Protein AF-A0A1I2KE27-F1 (afdb_monomer)

Solvent-accessible surface area (backbone atoms only — not comparable to full-atom values): 4917 Å² total; per-residue (Å²): 132,86,76,72,58,74,70,55,54,54,56,44,59,60,41,53,52,52,23,67,79,37,69,90,43,67,64,36,46,53,51,36,52,53,51,43,54,50,41,55,53,48,69,71,46,94,66,56,68,70,60,42,52,52,52,42,50,52,53,51,51,52,51,49,52,51,45,51,52,51,52,51,47,49,66,61,44,50,60,54,54,48,68,72,74,106

Structure (mmCIF, N/CA/C/O backbone):
data_AF-A0A1I2KE27-F1
#
_entry.id   AF-A0A1I2KE27-F1
#
loop_
_atom_site.group_PDB
_atom_site.id
_atom_site.type_symbol
_atom_site.label_atom_id
_atom_site.label_alt_id
_atom_site.label_comp_id
_atom_site.label_asym_id
_atom_site.label_entity_id
_atom_site.label_seq_id
_atom_site.pdbx_PDB_ins_code
_atom_site.Cartn_x
_atom_site.Cartn_y
_atom_site.Cartn_z
_atom_site.occupancy
_atom_site.B_iso_or_equiv
_atom_site.auth_seq_id
_atom_site.auth_comp_id
_atom_site.auth_asym_id
_atom_site.auth_atom_id
_atom_site.pdbx_PDB_model_num
ATOM 1 N N . MET A 1 1 ? -3.863 -9.450 24.293 1.00 39.78 1 MET A N 1
ATOM 2 C CA . MET A 1 1 ? -3.849 -9.389 22.811 1.00 39.78 1 MET A CA 1
ATOM 3 C C . MET A 1 1 ? -4.884 -8.372 22.348 1.00 39.78 1 MET A C 1
ATOM 5 O O . MET A 1 1 ? -6.071 -8.678 22.368 1.00 39.78 1 MET A O 1
ATOM 9 N N . ASN A 1 2 ? -4.459 -7.159 21.978 1.00 47.00 2 ASN A N 1
ATOM 10 C CA . ASN A 1 2 ? -5.349 -6.183 21.340 1.00 47.00 2 ASN A CA 1
ATOM 11 C C . ASN A 1 2 ? -5.771 -6.753 19.986 1.00 47.00 2 ASN A C 1
ATOM 13 O O . ASN A 1 2 ? -4.962 -6.801 19.061 1.00 47.00 2 ASN A O 1
ATOM 17 N N . LYS A 1 3 ? -7.007 -7.251 19.893 1.00 55.78 3 LYS A N 1
ATOM 18 C CA . LYS A 1 3 ? -7.569 -7.734 18.631 1.00 55.78 3 LYS A CA 1
ATOM 19 C C . LYS A 1 3 ? -7.585 -6.548 17.670 1.00 55.78 3 LYS A C 1
ATOM 21 O O . LYS A 1 3 ? -8.350 -5.606 17.873 1.00 55.78 3 LYS A O 1
ATOM 26 N N . ALA A 1 4 ? -6.705 -6.570 16.669 1.00 60.34 4 ALA A N 1
ATOM 27 C CA . ALA A 1 4 ? -6.745 -5.592 15.595 1.00 60.34 4 ALA A CA 1
ATOM 28 C C . ALA A 1 4 ? -8.161 -5.619 14.991 1.00 60.34 4 ALA A C 1
ATOM 30 O O . ALA A 1 4 ? -8.710 -6.707 14.777 1.00 60.34 4 ALA A O 1
ATOM 31 N N . PRO A 1 5 ? -8.794 -4.459 14.770 1.00 71.19 5 PRO A N 1
ATOM 32 C CA . PRO A 1 5 ? -10.143 -4.427 14.234 1.00 71.19 5 PRO A CA 1
ATOM 33 C C . PRO A 1 5 ? -10.214 -5.166 12.894 1.00 71.19 5 PRO A C 1
ATOM 35 O O . PRO A 1 5 ? -9.348 -4.971 12.042 1.00 71.19 5 PRO A O 1
ATOM 38 N N . LYS A 1 6 ? -11.267 -5.967 12.676 1.00 78.12 6 LYS A N 1
ATOM 39 C CA . LYS A 1 6 ? -11.439 -6.771 11.447 1.00 78.12 6 LYS A CA 1
ATOM 40 C C . LYS A 1 6 ? -11.311 -5.940 10.160 1.00 78.12 6 LYS A C 1
ATOM 42 O O . LYS A 1 6 ? -10.810 -6.439 9.162 1.00 78.12 6 LYS A O 1
ATOM 47 N N . TRP A 1 7 ? -11.705 -4.666 10.200 1.00 80.81 7 TRP A N 1
ATOM 48 C CA . TRP A 1 7 ? -11.602 -3.753 9.059 1.00 80.81 7 TRP A CA 1
ATOM 49 C C . TRP A 1 7 ? -10.154 -3.434 8.655 1.00 80.81 7 TRP A C 1
ATOM 51 O O . TRP A 1 7 ? -9.898 -3.220 7.478 1.00 80.81 7 TRP A O 1
ATOM 61 N N . VAL A 1 8 ? -9.188 -3.453 9.583 1.00 83.69 8 VAL A N 1
ATOM 62 C CA . VAL A 1 8 ? -7.765 -3.206 9.274 1.00 83.69 8 VAL A CA 1
ATOM 63 C C . VAL A 1 8 ? -7.197 -4.320 8.397 1.00 83.69 8 VAL A C 1
ATOM 65 O O . VAL A 1 8 ? -6.416 -4.053 7.490 1.00 83.69 8 VAL A O 1
ATOM 68 N N . ILE A 1 9 ? -7.632 -5.561 8.633 1.00 84.62 9 ILE A N 1
ATOM 69 C CA . ILE A 1 9 ? -7.201 -6.730 7.858 1.00 84.62 9 ILE A CA 1
ATOM 70 C C . ILE A 1 9 ? -7.597 -6.568 6.388 1.00 84.62 9 ILE A C 1
ATOM 72 O O . ILE A 1 9 ? -6.797 -6.875 5.514 1.00 84.62 9 ILE A O 1
ATOM 76 N N . VAL A 1 10 ? -8.784 -6.017 6.110 1.00 86.75 10 VAL A N 1
ATOM 77 C CA . VAL A 1 10 ? -9.254 -5.767 4.737 1.00 86.75 10 VAL A CA 1
ATOM 78 C C . VAL A 1 10 ? -8.291 -4.841 3.988 1.00 86.75 10 VAL A C 1
ATOM 80 O O . VAL A 1 10 ? -7.880 -5.161 2.877 1.00 86.75 10 VAL A O 1
ATOM 83 N N . PHE A 1 11 ? -7.859 -3.740 4.609 1.00 86.56 11 PHE A N 1
ATOM 84 C CA . PHE A 1 11 ? -6.902 -2.811 3.993 1.00 86.56 11 PHE A CA 1
ATOM 85 C C . PHE A 1 11 ? -5.525 -3.439 3.759 1.00 86.56 11 PHE A C 1
ATOM 87 O O . PHE A 1 11 ? -4.896 -3.157 2.742 1.00 86.56 11 PHE A O 1
ATOM 94 N N . ILE A 1 12 ? -5.069 -4.306 4.666 1.00 86.38 12 ILE A N 1
ATOM 95 C CA . ILE A 1 12 ? -3.802 -5.031 4.504 1.00 86.38 12 ILE A CA 1
ATOM 96 C C . ILE A 1 12 ? -3.910 -6.037 3.352 1.00 86.38 12 ILE A C 1
ATOM 98 O O . ILE A 1 12 ? -3.022 -6.087 2.511 1.00 86.38 12 ILE A O 1
ATOM 102 N N . VAL A 1 13 ? -5.005 -6.795 3.252 1.00 87.12 13 VAL A N 1
ATOM 103 C CA . VAL A 1 13 ? -5.211 -7.745 2.145 1.00 87.12 13 VAL A CA 1
ATOM 104 C C . VAL A 1 13 ? -5.272 -7.022 0.798 1.00 87.12 13 VAL A C 1
ATOM 106 O O . VAL A 1 13 ? -4.628 -7.456 -0.151 1.00 87.12 13 VAL A O 1
ATOM 109 N N . ILE A 1 14 ? -5.971 -5.885 0.718 1.00 86.06 14 ILE A N 1
ATOM 110 C CA . ILE A 1 14 ? -5.987 -5.048 -0.493 1.00 86.06 14 ILE A CA 1
ATOM 111 C C . ILE A 1 14 ? -4.574 -4.539 -0.814 1.00 86.06 14 ILE A C 1
ATOM 113 O O . ILE A 1 14 ? -4.140 -4.595 -1.962 1.00 86.06 14 ILE A O 1
ATOM 117 N N . GLY A 1 15 ? -3.834 -4.080 0.198 1.00 83.81 15 GLY A N 1
ATOM 118 C CA . GLY A 1 15 ? -2.454 -3.624 0.042 1.00 83.81 15 GLY A CA 1
ATOM 119 C C . GLY A 1 15 ? -1.507 -4.713 -0.467 1.00 83.81 15 GLY A C 1
ATOM 120 O O . GLY A 1 15 ? -0.603 -4.404 -1.235 1.00 83.81 15 GLY A O 1
ATOM 121 N N . LEU A 1 16 ? -1.734 -5.976 -0.095 1.00 86.50 16 LEU A N 1
ATOM 122 C CA . LEU A 1 16 ? -0.922 -7.120 -0.525 1.00 86.50 16 LEU A CA 1
ATOM 123 C C . LEU A 1 16 ? -0.971 -7.330 -2.045 1.00 86.50 16 LEU A C 1
ATOM 125 O O . LEU A 1 16 ? -0.021 -7.844 -2.628 1.00 86.50 16 LEU A O 1
ATOM 129 N N . MET A 1 17 ? -2.048 -6.901 -2.709 1.00 83.62 17 MET A N 1
ATOM 130 C CA . MET A 1 17 ? -2.138 -7.008 -4.165 1.00 83.62 17 MET A CA 1
ATOM 131 C 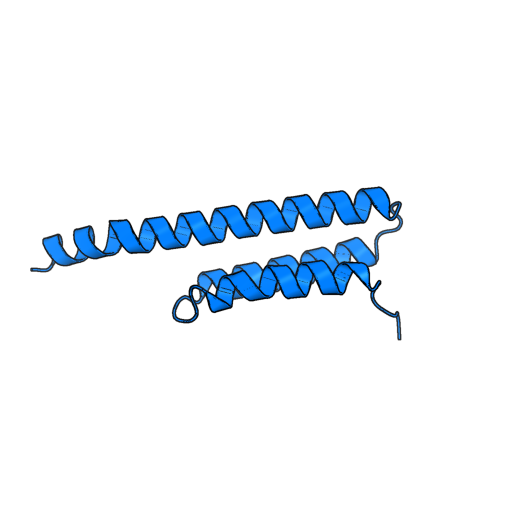C . MET A 1 17 ? -1.070 -6.164 -4.877 1.00 83.62 17 MET A C 1
ATOM 133 O O . MET A 1 17 ? -0.624 -6.552 -5.949 1.00 83.62 17 MET A O 1
ATOM 137 N N . MET A 1 18 ? -0.601 -5.063 -4.274 1.00 82.69 18 MET A N 1
ATOM 138 C CA . MET A 1 18 ? 0.440 -4.202 -4.857 1.00 82.69 18 MET A CA 1
ATOM 139 C C . MET A 1 18 ? 1.749 -4.957 -5.140 1.00 82.69 18 MET A C 1
ATOM 141 O O . MET A 1 18 ? 2.149 -5.009 -6.303 1.00 82.69 18 M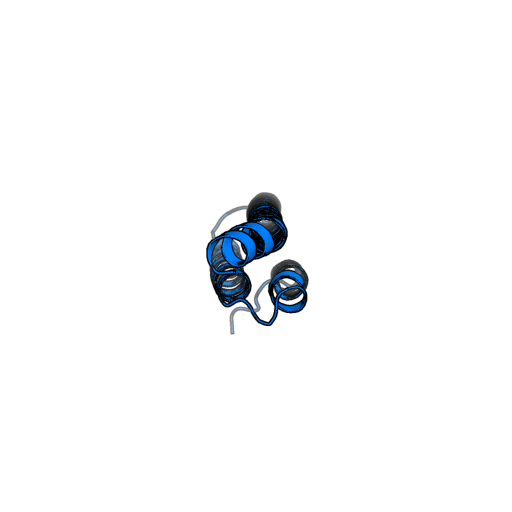ET A O 1
ATOM 145 N N . PRO A 1 19 ? 2.421 -5.568 -4.141 1.00 83.25 19 PRO A N 1
ATOM 146 C CA . PRO A 1 19 ? 3.639 -6.327 -4.392 1.00 83.25 19 PRO A CA 1
ATOM 147 C C . PRO A 1 19 ? 3.403 -7.587 -5.225 1.00 83.25 19 PRO A C 1
ATOM 149 O O . PRO A 1 19 ? 4.312 -7.996 -5.934 1.00 83.25 19 PRO A O 1
ATOM 152 N N . ILE A 1 20 ? 2.204 -8.181 -5.210 1.00 81.88 20 ILE A N 1
ATOM 153 C CA . ILE A 1 20 ? 1.900 -9.343 -6.063 1.00 81.88 20 ILE A CA 1
ATOM 154 C C . ILE A 1 20 ? 2.008 -8.983 -7.553 1.00 81.88 20 ILE A C 1
ATOM 156 O O . ILE A 1 20 ? 2.557 -9.764 -8.326 1.00 81.88 20 ILE A O 1
ATOM 160 N N . PHE A 1 21 ? 1.539 -7.800 -7.962 1.00 73.81 21 PHE A N 1
ATOM 161 C CA . PHE A 1 21 ? 1.607 -7.365 -9.364 1.00 73.81 21 PHE A CA 1
ATOM 162 C C . PHE A 1 21 ? 3.004 -6.925 -9.828 1.00 73.81 21 PHE A C 1
ATOM 164 O O . PHE A 1 21 ? 3.233 -6.771 -11.026 1.00 73.81 21 PHE A O 1
ATOM 171 N N . SER A 1 22 ? 3.947 -6.716 -8.913 1.00 74.31 22 SER A N 1
ATOM 172 C CA . SER A 1 22 ? 5.320 -6.314 -9.236 1.00 74.31 22 SER A CA 1
ATOM 173 C C . SER A 1 22 ? 6.301 -6.987 -8.281 1.00 74.31 22 SER A C 1
ATOM 175 O O . SER A 1 22 ? 7.074 -6.320 -7.595 1.00 74.31 22 SER A O 1
ATOM 177 N N . ILE A 1 23 ? 6.245 -8.323 -8.234 1.00 75.81 23 ILE A N 1
ATOM 178 C CA . ILE A 1 23 ? 6.976 -9.134 -7.250 1.00 75.81 23 ILE A CA 1
ATOM 179 C C . ILE A 1 23 ? 8.495 -8.956 -7.338 1.00 75.81 23 ILE A C 1
ATOM 181 O O . ILE A 1 23 ? 9.183 -9.032 -6.323 1.00 75.81 23 ILE A O 1
ATOM 185 N N . GLU A 1 24 ? 8.990 -8.658 -8.538 1.00 74.12 24 GLU A N 1
ATOM 186 C CA . GLU A 1 24 ? 10.405 -8.438 -8.849 1.00 74.12 24 GLU A CA 1
ATOM 187 C C . GLU A 1 24 ? 10.931 -7.099 -8.312 1.00 74.12 24 GLU A C 1
ATOM 189 O O . GLU A 1 24 ? 12.133 -6.921 -8.131 1.00 74.12 24 GLU A O 1
ATOM 194 N N . SER A 1 25 ? 10.042 -6.143 -8.033 1.00 79.69 25 SER A N 1
ATOM 195 C CA . SER A 1 25 ? 10.411 -4.806 -7.575 1.00 79.69 25 SER A CA 1
ATOM 196 C C . SER A 1 25 ? 10.296 -4.679 -6.061 1.00 79.69 25 SER A C 1
ATOM 198 O O . SER A 1 25 ? 9.237 -4.902 -5.482 1.00 79.69 25 SER A O 1
ATOM 200 N N . ILE A 1 26 ? 11.358 -4.209 -5.403 1.00 84.56 26 ILE A N 1
ATOM 201 C CA . ILE A 1 26 ? 11.375 -4.015 -3.941 1.00 84.56 26 ILE A CA 1
ATOM 202 C C . ILE A 1 26 ? 10.505 -2.835 -3.468 1.00 84.56 26 ILE A C 1
ATOM 204 O O . ILE A 1 26 ? 10.041 -2.806 -2.329 1.00 84.56 26 ILE A O 1
ATOM 208 N N . ILE A 1 27 ? 10.244 -1.863 -4.344 1.00 84.88 27 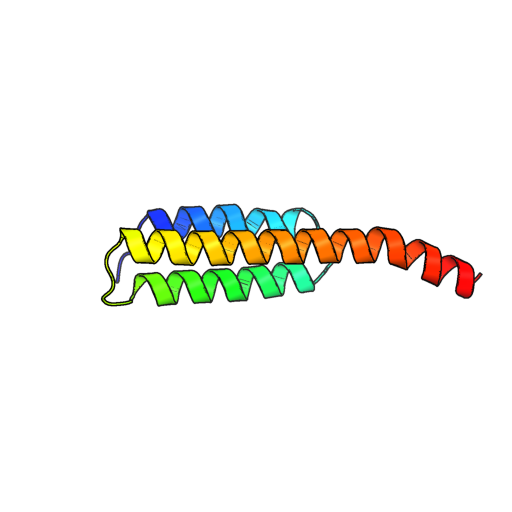ILE A N 1
ATOM 209 C CA . ILE A 1 27 ? 9.496 -0.638 -4.021 1.00 84.88 27 ILE A CA 1
ATOM 210 C C . ILE A 1 27 ? 8.033 -0.928 -3.614 1.00 84.88 27 ILE A C 1
ATOM 212 O O . ILE A 1 27 ? 7.632 -0.483 -2.534 1.00 84.88 27 ILE A O 1
ATOM 216 N N . PRO A 1 28 ? 7.245 -1.710 -4.379 1.00 84.44 28 PRO A N 1
ATOM 217 C CA . PRO A 1 28 ? 5.913 -2.172 -3.970 1.00 84.44 28 PRO A CA 1
ATOM 218 C C . PRO A 1 28 ? 5.870 -2.849 -2.590 1.00 84.44 28 PRO A C 1
ATOM 220 O O . PRO A 1 28 ? 4.935 -2.624 -1.820 1.00 84.44 28 PRO A O 1
ATOM 223 N N . TRP A 1 29 ? 6.896 -3.633 -2.238 1.00 87.75 29 TRP A N 1
ATOM 224 C CA . TRP A 1 29 ? 7.002 -4.276 -0.923 1.00 87.75 29 TRP A CA 1
ATOM 225 C C . TRP A 1 29 ? 7.221 -3.266 0.205 1.00 87.75 29 TRP A C 1
ATOM 227 O O . TRP A 1 29 ? 6.563 -3.344 1.245 1.00 87.75 29 TRP A O 1
ATOM 237 N N . ILE A 1 30 ? 8.105 -2.286 0.001 1.00 88.50 30 ILE A N 1
ATOM 238 C CA . ILE A 1 30 ? 8.355 -1.216 0.978 1.00 88.50 30 ILE A CA 1
ATOM 239 C C . ILE A 1 30 ? 7.077 -0.399 1.205 1.00 88.50 30 ILE A C 1
ATOM 241 O O . ILE A 1 30 ? 6.697 -0.152 2.352 1.00 88.50 30 ILE A O 1
ATOM 245 N N . LEU A 1 31 ? 6.375 -0.029 0.129 1.00 86.94 31 LEU A N 1
ATOM 246 C CA . LEU A 1 31 ? 5.102 0.693 0.212 1.00 86.94 31 LEU A CA 1
ATOM 247 C C . LEU A 1 31 ? 4.048 -0.105 0.990 1.00 86.94 31 LEU A C 1
ATOM 249 O O . LEU A 1 31 ? 3.387 0.447 1.873 1.00 86.94 31 LEU A O 1
ATOM 253 N N . PHE A 1 32 ? 3.945 -1.411 0.737 1.00 89.75 32 PHE A N 1
ATOM 254 C CA . PHE A 1 32 ? 3.039 -2.299 1.461 1.00 89.75 32 PHE A CA 1
ATOM 255 C C . PHE A 1 32 ? 3.325 -2.351 2.972 1.00 89.75 32 PHE A C 1
ATOM 257 O O . PHE A 1 32 ? 2.399 -2.246 3.787 1.00 89.75 32 PHE A O 1
ATOM 264 N N . ILE A 1 33 ? 4.595 -2.474 3.369 1.00 89.81 33 ILE A N 1
ATOM 265 C CA . ILE A 1 33 ? 4.994 -2.505 4.785 1.00 89.81 33 ILE A CA 1
ATOM 266 C C . ILE A 1 33 ? 4.650 -1.175 5.465 1.00 89.81 33 ILE A C 1
ATOM 268 O O . ILE A 1 33 ? 4.042 -1.162 6.540 1.00 89.81 33 ILE A O 1
ATOM 272 N N . LEU A 1 34 ? 4.983 -0.050 4.824 1.00 89.88 34 LEU A N 1
ATOM 273 C CA . LEU A 1 34 ? 4.691 1.285 5.347 1.00 89.88 34 LEU A CA 1
ATOM 274 C C . LEU A 1 34 ? 3.183 1.520 5.502 1.00 89.88 34 LEU A C 1
ATOM 276 O O . LEU A 1 34 ? 2.746 2.022 6.541 1.00 89.88 34 LEU A O 1
ATOM 280 N N . LEU A 1 35 ? 2.380 1.115 4.514 1.00 89.94 35 LEU A N 1
ATOM 281 C CA . LEU A 1 35 ? 0.920 1.199 4.563 1.00 89.94 35 LEU A CA 1
ATOM 282 C C . LEU A 1 35 ? 0.351 0.372 5.722 1.00 89.94 35 LEU A C 1
ATOM 284 O O . LEU A 1 35 ? -0.482 0.865 6.488 1.00 89.94 35 LEU A O 1
ATOM 288 N N . SER A 1 36 ? 0.824 -0.8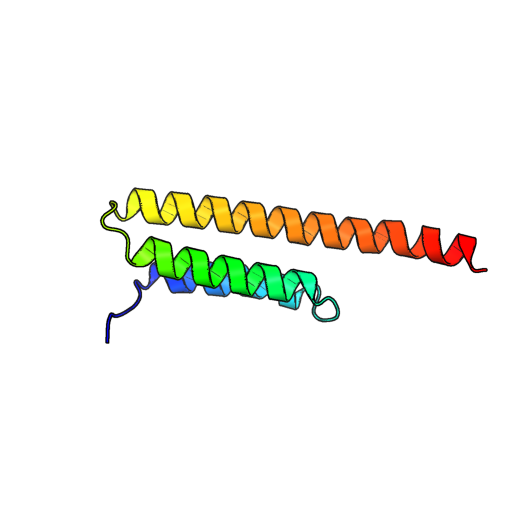65 5.875 1.0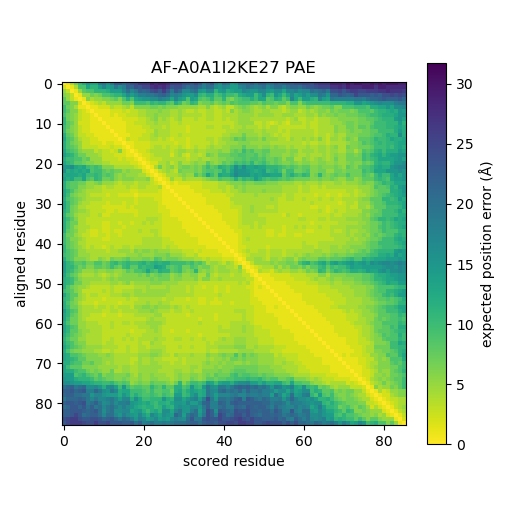0 88.31 36 SER A N 1
ATOM 289 C CA . SER A 1 36 ? 0.380 -1.784 6.926 1.00 88.31 36 SER A CA 1
ATOM 290 C C . SER A 1 36 ? 0.675 -1.226 8.320 1.00 88.31 36 SER A C 1
ATOM 292 O O . SER A 1 36 ? -0.215 -1.179 9.173 1.00 88.31 36 SER A O 1
ATOM 294 N N . LEU A 1 37 ? 1.888 -0.704 8.534 1.00 89.75 37 LEU A N 1
ATOM 295 C CA . LEU A 1 37 ? 2.271 -0.026 9.776 1.00 89.75 37 LEU A CA 1
ATOM 296 C C . LEU A 1 37 ? 1.387 1.195 10.054 1.00 89.75 37 LEU A C 1
ATOM 298 O O . LEU A 1 37 ? 0.911 1.376 11.179 1.00 89.75 37 LEU A O 1
ATOM 302 N N . LYS A 1 38 ? 1.115 2.014 9.030 1.00 88.88 38 LYS A N 1
ATOM 303 C CA . LYS A 1 38 ? 0.241 3.189 9.155 1.00 88.88 38 LYS A CA 1
ATOM 304 C C . LYS A 1 38 ? -1.174 2.782 9.572 1.00 88.88 38 LYS A C 1
ATOM 306 O O . LYS A 1 38 ? -1.716 3.359 10.512 1.00 88.88 38 LYS A O 1
ATOM 311 N N . CYS A 1 39 ? -1.744 1.756 8.937 1.00 87.25 39 CYS A N 1
ATOM 312 C CA . CYS A 1 39 ? -3.086 1.255 9.238 1.00 87.25 39 CYS A CA 1
ATOM 313 C C . CYS A 1 39 ? -3.191 0.703 10.667 1.00 87.25 39 CYS A C 1
ATOM 315 O O . CYS A 1 39 ? -4.157 0.993 11.378 1.00 87.25 39 CYS A O 1
ATOM 317 N N . ILE A 1 40 ? -2.175 -0.037 11.126 1.00 88.00 40 ILE A N 1
ATOM 318 C CA . ILE A 1 40 ? -2.101 -0.537 12.505 1.00 88.00 40 ILE A CA 1
ATOM 319 C C . ILE A 1 40 ? -2.028 0.630 13.497 1.00 88.00 40 ILE A C 1
ATOM 321 O O . ILE A 1 40 ? -2.751 0.624 14.494 1.00 88.00 40 ILE A O 1
ATOM 325 N N . ASN A 1 41 ? -1.214 1.651 13.227 1.00 88.25 41 ASN A N 1
ATOM 326 C CA . ASN A 1 41 ? -1.109 2.820 14.102 1.00 88.25 41 ASN A CA 1
ATOM 327 C C . ASN A 1 41 ? -2.417 3.624 14.159 1.00 88.25 41 ASN A C 1
ATOM 329 O O . ASN A 1 41 ? -2.869 3.976 15.247 1.00 88.25 41 ASN A O 1
ATOM 333 N N . ILE A 1 42 ? -3.090 3.830 13.022 1.00 87.44 42 ILE A N 1
ATOM 334 C CA . ILE A 1 42 ? -4.405 4.492 12.963 1.00 87.44 42 ILE A CA 1
ATOM 335 C C . ILE A 1 42 ? -5.452 3.695 13.748 1.00 87.44 42 ILE A C 1
ATOM 337 O O . ILE A 1 42 ? -6.289 4.279 14.437 1.00 87.44 42 ILE A O 1
ATOM 341 N N . SER A 1 43 ? -5.391 2.361 13.712 1.00 84.12 43 SER A N 1
ATOM 342 C CA . SER A 1 43 ? -6.330 1.521 14.461 1.00 84.12 43 SER A CA 1
ATOM 343 C C . SER A 1 43 ? -6.274 1.763 15.977 1.00 84.12 43 SER A C 1
ATOM 345 O O . SER A 1 43 ? -7.318 1.728 16.635 1.00 84.12 43 SER A O 1
ATOM 347 N N . LYS A 1 44 ? -5.083 2.092 16.499 1.00 85.25 44 LYS A N 1
ATOM 348 C CA . LYS A 1 44 ? -4.811 2.373 17.918 1.00 85.25 44 LYS A CA 1
ATOM 349 C C . LYS A 1 44 ? -5.121 3.816 18.343 1.00 85.25 44 LYS A C 1
ATOM 351 O O . LYS A 1 44 ? -5.114 4.089 19.537 1.00 85.25 44 LYS A O 1
ATOM 356 N N . SER A 1 45 ? -5.391 4.725 17.402 1.00 86.00 45 SER A N 1
ATOM 357 C CA . SER A 1 45 ? -5.759 6.120 17.699 1.00 86.00 45 SER A CA 1
ATOM 358 C C . SER A 1 45 ? -7.055 6.205 18.527 1.00 86.00 45 SER A C 1
ATOM 360 O O . SER A 1 45 ? -7.894 5.308 18.454 1.00 86.00 45 SER A O 1
ATOM 362 N N . SER A 1 46 ? -7.264 7.282 19.286 1.00 84.00 46 SER A N 1
ATOM 363 C CA . SER A 1 46 ? -8.524 7.552 20.005 1.00 84.00 46 SER A CA 1
ATOM 364 C C . SER A 1 46 ? -9.662 8.036 19.092 1.00 84.00 46 SER A C 1
ATOM 366 O O . SER A 1 46 ? -10.785 8.224 19.548 1.00 84.00 46 SER A O 1
ATOM 368 N N . GLU A 1 47 ? -9.396 8.219 17.797 1.00 85.00 47 GLU A N 1
ATOM 369 C CA . GLU A 1 47 ? -10.374 8.710 16.824 1.00 85.00 47 GLU A CA 1
ATOM 370 C C . GLU A 1 47 ? -11.570 7.765 16.598 1.00 85.00 47 GLU A C 1
ATOM 372 O O . GLU A 1 47 ? -11.481 6.539 16.733 1.00 85.00 47 GLU A O 1
ATOM 377 N N . ASN A 1 48 ? -12.683 8.346 16.136 1.00 86.31 48 ASN A N 1
ATOM 378 C CA . ASN A 1 48 ? -13.859 7.600 15.695 1.00 86.31 48 ASN A CA 1
ATOM 379 C C . ASN A 1 48 ? -13.520 6.620 14.562 1.00 86.31 48 ASN A C 1
ATOM 381 O O . ASN A 1 48 ? -12.756 6.928 13.645 1.00 86.31 48 ASN A O 1
ATOM 385 N N . THR A 1 49 ? -14.166 5.451 14.567 1.00 82.81 49 THR A N 1
ATOM 386 C CA . THR A 1 49 ? -13.943 4.393 13.567 1.00 82.81 49 THR A CA 1
ATOM 387 C C . THR A 1 49 ? -14.160 4.878 12.134 1.00 82.81 49 THR A C 1
ATOM 389 O O . THR A 1 49 ? -13.385 4.512 11.256 1.00 82.81 49 THR A O 1
ATOM 392 N N . LYS A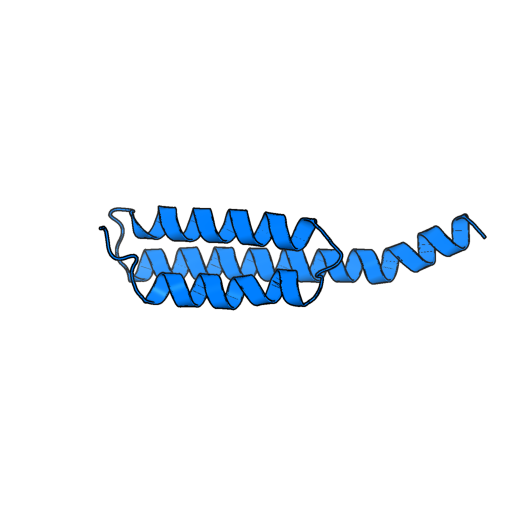 1 50 ? -15.151 5.750 11.893 1.00 84.50 50 LYS A N 1
ATOM 393 C CA . LYS A 1 50 ? -15.388 6.351 10.567 1.00 84.50 50 LYS A CA 1
ATOM 394 C C . LYS A 1 50 ? -14.162 7.127 10.070 1.00 84.50 50 LYS A C 1
ATOM 396 O O . LYS A 1 50 ? -13.708 6.901 8.954 1.00 84.50 50 LYS A O 1
ATOM 401 N N . THR A 1 51 ? -13.581 7.975 10.917 1.00 86.75 51 THR A N 1
ATOM 402 C CA . THR A 1 51 ? -12.387 8.768 10.587 1.00 86.75 51 THR A CA 1
ATOM 403 C C . THR A 1 51 ? -11.175 7.876 10.326 1.00 86.75 51 THR A C 1
ATOM 405 O O . THR A 1 51 ? -10.445 8.090 9.359 1.00 86.75 51 THR A O 1
ATOM 408 N N . LYS A 1 52 ? -10.999 6.823 11.133 1.00 86.94 52 LYS A N 1
ATOM 409 C CA . LYS A 1 52 ? -9.933 5.830 10.945 1.00 86.94 52 LYS A CA 1
ATOM 410 C C . LYS A 1 52 ? -10.027 5.128 9.588 1.00 86.94 52 LYS A C 1
ATOM 412 O O . LYS A 1 52 ? -9.027 5.030 8.883 1.00 86.94 52 LYS A O 1
ATOM 417 N N . VAL A 1 53 ? -11.227 4.681 9.211 1.00 86.38 53 VAL A N 1
ATOM 418 C CA . VAL A 1 53 ? -11.484 4.009 7.927 1.00 86.38 53 VAL A CA 1
ATOM 419 C C . VAL A 1 53 ? -11.217 4.950 6.752 1.00 86.38 53 VAL A C 1
ATOM 421 O O . VAL A 1 53 ? -10.571 4.539 5.790 1.00 86.38 53 VAL A O 1
ATOM 424 N N . ILE A 1 54 ? -11.639 6.216 6.839 1.00 89.44 54 ILE A N 1
ATOM 425 C CA . ILE A 1 54 ? -11.370 7.222 5.799 1.00 89.44 54 ILE A CA 1
ATOM 426 C C . ILE A 1 54 ? -9.863 7.433 5.628 1.00 89.44 54 ILE A C 1
ATOM 428 O O . ILE A 1 54 ? -9.361 7.360 4.510 1.00 89.44 54 ILE A O 1
ATOM 432 N N . LYS A 1 55 ? -9.120 7.628 6.726 1.00 88.12 55 LYS A N 1
ATOM 433 C CA . LYS A 1 55 ? -7.661 7.800 6.670 1.00 88.12 55 LYS A CA 1
ATOM 434 C C . LYS A 1 55 ? -6.975 6.590 6.042 1.00 88.12 55 LYS A C 1
ATOM 436 O O . LYS A 1 55 ? -6.176 6.769 5.129 1.00 88.12 55 LYS A O 1
ATOM 441 N N . CYS A 1 56 ? -7.305 5.372 6.480 1.00 88.19 56 CYS A N 1
ATOM 442 C CA . CYS A 1 56 ? -6.750 4.159 5.875 1.00 88.19 56 CYS A CA 1
ATOM 443 C C . CYS A 1 56 ? -7.087 4.061 4.385 1.00 88.19 56 CYS A C 1
ATOM 445 O O . CYS A 1 56 ? -6.198 3.767 3.600 1.00 88.19 56 CYS A O 1
ATOM 447 N N . SER A 1 57 ? -8.313 4.400 3.980 1.00 87.88 57 SER A N 1
ATOM 448 C CA . SER A 1 57 ? -8.716 4.397 2.567 1.00 87.88 57 SER A CA 1
ATOM 449 C C . SER A 1 57 ? -7.893 5.375 1.726 1.00 87.88 57 SER A C 1
ATOM 451 O O . SER A 1 57 ? -7.430 5.008 0.650 1.00 87.88 57 SER A O 1
ATOM 453 N N . ILE A 1 58 ? -7.653 6.591 2.228 1.00 91.81 58 ILE A N 1
ATOM 454 C CA . ILE A 1 58 ? -6.811 7.592 1.552 1.00 91.81 58 ILE A CA 1
ATOM 455 C C . ILE A 1 58 ? -5.371 7.086 1.422 1.00 91.81 58 ILE A C 1
ATOM 457 O O . ILE A 1 58 ? 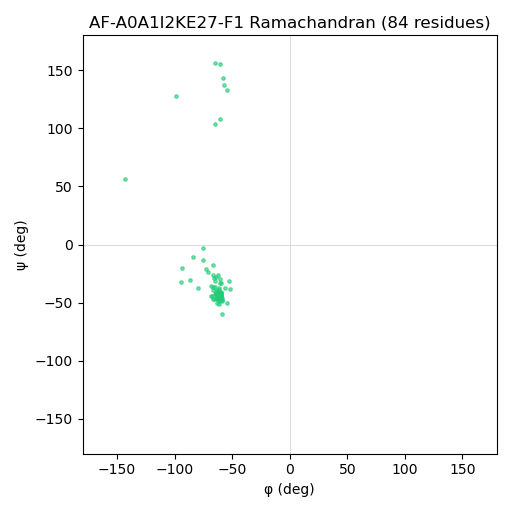-4.784 7.183 0.347 1.00 91.81 58 ILE A O 1
ATOM 461 N N . TYR A 1 59 ? -4.802 6.514 2.489 1.00 88.44 59 TYR A N 1
ATOM 462 C CA . TYR A 1 59 ? -3.448 5.959 2.434 1.00 88.44 59 TYR A CA 1
ATOM 463 C C . TYR A 1 59 ? -3.348 4.776 1.472 1.00 88.44 59 TYR A C 1
ATOM 465 O O . TYR A 1 59 ? -2.387 4.695 0.709 1.00 88.44 59 TYR A O 1
ATOM 473 N N . THR A 1 60 ? -4.339 3.883 1.470 1.00 88.69 60 THR A N 1
ATOM 474 C CA . THR A 1 60 ? -4.390 2.764 0.529 1.00 88.69 60 THR A CA 1
ATOM 475 C C . THR A 1 60 ? -4.471 3.281 -0.901 1.00 88.69 60 THR A C 1
ATOM 477 O O . THR A 1 60 ? -3.679 2.847 -1.730 1.00 88.69 60 THR A O 1
ATOM 480 N N . LEU A 1 61 ? -5.337 4.259 -1.186 1.00 89.75 61 LEU A N 1
ATOM 481 C CA . LEU A 1 61 ? -5.459 4.861 -2.514 1.00 89.75 61 LEU A CA 1
ATOM 482 C C . LEU A 1 61 ? -4.147 5.515 -2.975 1.00 89.75 61 LEU A C 1
ATOM 484 O O . LEU A 1 61 ? -3.697 5.266 -4.090 1.00 89.75 61 LEU A O 1
ATOM 488 N N . ALA A 1 62 ? -3.496 6.294 -2.108 1.00 88.75 62 ALA A N 1
ATOM 489 C CA . ALA A 1 62 ? -2.199 6.901 -2.407 1.00 88.75 62 ALA A CA 1
ATOM 490 C C . ALA A 1 62 ? -1.127 5.843 -2.718 1.00 88.75 62 ALA A C 1
ATOM 492 O O . ALA A 1 62 ? -0.359 5.993 -3.665 1.00 88.75 62 ALA A O 1
ATOM 493 N N . SER A 1 63 ? -1.103 4.746 -1.958 1.00 86.88 63 SER A N 1
ATOM 494 C CA . SER A 1 63 ? -0.164 3.643 -2.175 1.00 86.88 63 SER A CA 1
ATOM 495 C C . SER A 1 63 ? -0.447 2.887 -3.482 1.00 86.88 63 SER A C 1
ATOM 497 O O . SER A 1 63 ? 0.498 2.498 -4.170 1.00 86.88 63 SER A O 1
ATOM 499 N N . VAL A 1 64 ? -1.722 2.734 -3.876 1.00 87.25 64 VAL A N 1
ATOM 500 C CA . VAL A 1 64 ? -2.097 2.177 -5.192 1.00 87.25 64 VAL A CA 1
ATOM 501 C C . VAL A 1 64 ? -1.549 3.073 -6.298 1.00 87.25 64 VAL A C 1
ATOM 503 O O . VAL A 1 64 ? -0.857 2.584 -7.185 1.00 87.25 64 VAL A O 1
ATOM 506 N N . LEU A 1 65 ? -1.816 4.381 -6.230 1.00 87.94 65 LEU A N 1
ATOM 507 C CA . LEU A 1 65 ? -1.382 5.338 -7.250 1.00 87.94 65 LEU A CA 1
ATOM 508 C C . LEU A 1 65 ? 0.142 5.380 -7.390 1.00 87.94 65 LEU A C 1
ATOM 510 O O . LEU A 1 65 ? 0.645 5.379 -8.510 1.00 87.94 65 LEU A O 1
ATOM 514 N N . LEU A 1 66 ? 0.877 5.356 -6.275 1.00 87.00 66 LEU A N 1
ATOM 515 C CA . LEU A 1 66 ? 2.341 5.286 -6.291 1.00 87.00 66 LEU A CA 1
ATOM 516 C C . LEU A 1 66 ? 2.846 3.994 -6.938 1.00 87.00 66 LEU A C 1
ATOM 518 O O . LEU A 1 66 ? 3.771 4.040 -7.742 1.00 87.00 66 LEU A O 1
ATOM 522 N N . THR A 1 67 ? 2.225 2.856 -6.621 1.00 85.00 67 THR A N 1
ATOM 523 C CA . THR A 1 67 ? 2.614 1.559 -7.192 1.00 85.00 67 THR A CA 1
ATOM 524 C C . THR A 1 67 ? 2.350 1.517 -8.697 1.00 85.00 67 THR A C 1
ATOM 526 O O . THR A 1 67 ? 3.228 1.130 -9.464 1.00 85.00 67 THR A O 1
ATOM 529 N N . VAL A 1 68 ? 1.167 1.957 -9.136 1.00 85.38 68 VAL A N 1
ATOM 530 C CA . VAL A 1 68 ? 0.813 2.025 -10.561 1.00 85.38 68 VAL A CA 1
ATOM 531 C C . VAL A 1 68 ? 1.731 2.998 -11.297 1.00 85.38 68 VAL A C 1
ATOM 533 O O . VAL A 1 68 ? 2.273 2.644 -12.339 1.00 85.38 68 VAL A O 1
ATOM 536 N N . GLY A 1 69 ? 1.963 4.191 -10.742 1.00 85.88 69 GLY A N 1
ATOM 537 C CA . GLY A 1 69 ? 2.867 5.181 -11.325 1.00 85.88 69 GLY A CA 1
ATOM 538 C C . GLY A 1 69 ? 4.296 4.658 -11.465 1.00 85.88 69 GLY A C 1
ATOM 539 O O . GLY A 1 69 ? 4.916 4.839 -12.509 1.00 85.88 69 GLY A O 1
ATOM 540 N N . PHE A 1 70 ? 4.797 3.944 -10.455 1.00 84.44 70 PHE A N 1
ATOM 541 C CA . PHE A 1 70 ? 6.104 3.296 -10.513 1.00 84.44 70 PHE A CA 1
ATOM 542 C C . PHE A 1 70 ? 6.167 2.208 -11.594 1.00 84.44 70 PHE A C 1
ATOM 544 O O . PHE A 1 70 ? 7.131 2.149 -12.353 1.00 84.44 70 PHE A O 1
ATOM 551 N N . ASN A 1 71 ? 5.126 1.384 -11.717 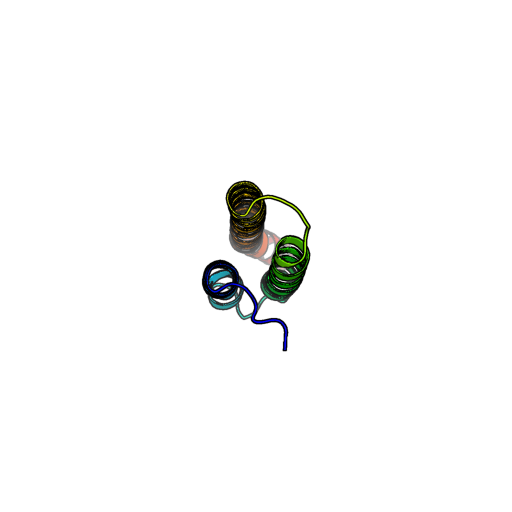1.00 83.69 71 ASN A N 1
ATOM 552 C CA . ASN A 1 71 ? 5.077 0.330 -12.729 1.00 83.69 71 ASN A CA 1
ATOM 553 C C . ASN A 1 71 ? 5.015 0.902 -14.162 1.00 83.69 71 ASN A C 1
ATOM 555 O O . ASN A 1 71 ? 5.697 0.423 -15.068 1.00 83.69 71 ASN A O 1
ATOM 559 N N . VAL A 1 72 ? 4.268 1.994 -14.365 1.00 83.62 72 VAL A N 1
ATOM 560 C CA . VAL A 1 72 ? 4.260 2.745 -15.633 1.00 83.62 72 VAL A CA 1
ATOM 561 C C . VAL A 1 72 ? 5.644 3.318 -15.938 1.00 83.62 72 VAL A C 1
ATOM 563 O O . VAL A 1 72 ? 6.119 3.193 -17.066 1.00 83.62 72 VAL A O 1
ATOM 566 N N . LEU A 1 73 ? 6.314 3.901 -14.938 1.00 82.88 73 LEU A N 1
ATOM 567 C CA . LEU A 1 73 ? 7.670 4.429 -15.090 1.00 82.88 73 LEU A CA 1
ATOM 568 C C . LEU A 1 73 ? 8.657 3.331 -15.502 1.00 82.88 73 LEU A C 1
ATOM 570 O O . LEU A 1 73 ? 9.463 3.557 -16.394 1.00 82.88 73 LEU A O 1
ATOM 574 N N . LEU A 1 74 ? 8.582 2.143 -14.897 1.00 80.75 74 LEU A N 1
ATOM 575 C CA . LEU A 1 74 ? 9.414 1.005 -15.294 1.00 80.75 74 LEU A CA 1
ATOM 576 C C . LEU A 1 74 ? 9.125 0.572 -16.731 1.00 80.75 74 LEU A C 1
ATOM 578 O O . LEU A 1 74 ? 10.052 0.410 -17.518 1.00 80.75 74 LEU A O 1
ATOM 582 N N . THR A 1 75 ? 7.847 0.440 -17.086 1.00 80.31 75 THR A N 1
ATOM 583 C CA . THR A 1 75 ? 7.426 -0.019 -18.417 1.00 80.31 75 THR A CA 1
ATOM 584 C C . THR A 1 75 ? 7.868 0.944 -19.523 1.00 80.31 75 THR A C 1
ATOM 586 O O . THR A 1 75 ? 8.284 0.501 -20.588 1.00 80.31 75 THR A O 1
ATOM 589 N N . LEU A 1 76 ? 7.806 2.257 -19.279 1.00 79.69 76 LEU A N 1
ATOM 590 C CA . LEU A 1 76 ? 8.215 3.285 -20.244 1.00 79.69 76 LEU A CA 1
ATOM 591 C C . LEU A 1 76 ? 9.713 3.621 -20.177 1.00 79.69 76 LEU A C 1
ATOM 593 O O . LEU A 1 76 ? 10.311 3.981 -21.186 1.00 79.69 76 LEU A O 1
ATOM 597 N N . GLY A 1 77 ? 10.328 3.510 -19.001 1.00 70.88 77 GLY A N 1
ATOM 598 C CA . GLY A 1 77 ? 11.734 3.839 -18.771 1.00 70.88 77 GLY A CA 1
ATOM 599 C C . GLY A 1 77 ? 12.696 2.744 -19.228 1.00 70.88 77 GLY A C 1
ATOM 600 O O . GLY A 1 77 ? 13.737 3.054 -19.799 1.00 70.88 77 GLY A O 1
ATOM 601 N N . MET A 1 78 ? 12.338 1.469 -19.048 1.00 70.31 78 MET A N 1
ATOM 602 C CA . MET A 1 78 ? 13.132 0.325 -19.517 1.00 70.31 78 MET A CA 1
ATOM 603 C C . MET A 1 78 ? 13.468 0.374 -21.017 1.00 70.31 78 MET A C 1
ATOM 605 O O . MET A 1 78 ? 14.649 0.264 -21.343 1.00 70.31 78 MET A O 1
ATOM 609 N N . PRO A 1 79 ? 12.515 0.585 -21.948 1.00 68.06 79 PRO A N 1
ATOM 610 C CA . PRO A 1 79 ? 12.843 0.675 -23.370 1.00 68.06 79 PRO A CA 1
ATOM 611 C C . PRO A 1 79 ? 13.728 1.886 -23.696 1.00 68.06 79 PRO A C 1
ATOM 613 O O . PRO A 1 79 ? 14.574 1.792 -24.582 1.00 68.06 79 PRO A 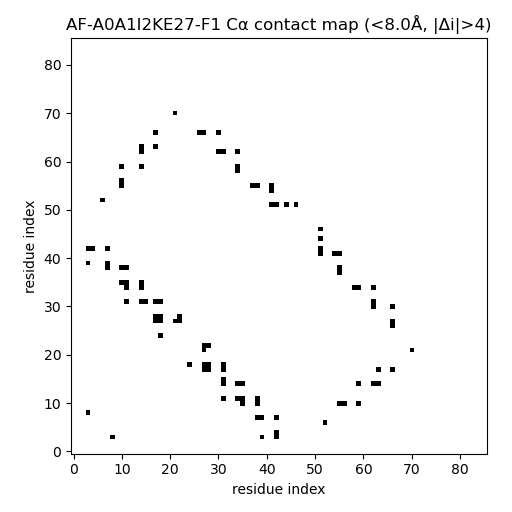O 1
ATOM 616 N N . PHE A 1 80 ? 13.600 2.991 -22.952 1.00 64.38 80 PHE A N 1
ATOM 617 C CA . PHE A 1 80 ? 14.455 4.167 -23.122 1.00 64.38 80 PHE A CA 1
ATOM 618 C C . PHE A 1 80 ? 15.907 3.867 -22.726 1.00 64.38 80 PHE A C 1
ATOM 620 O O . PHE A 1 80 ? 16.826 4.155 -23.489 1.00 64.38 80 PHE A O 1
ATOM 627 N N . ILE A 1 81 ? 16.107 3.219 -21.572 1.00 63.81 81 ILE A N 1
ATOM 628 C CA . ILE A 1 81 ? 17.429 2.793 -21.089 1.00 63.81 81 ILE A CA 1
ATOM 629 C C . ILE A 1 81 ? 18.052 1.771 -22.046 1.00 63.81 81 ILE A C 1
ATOM 631 O O . ILE A 1 81 ? 19.219 1.904 -22.398 1.00 63.81 81 ILE A O 1
ATOM 635 N N . ILE A 1 82 ? 17.277 0.790 -22.520 1.00 67.75 82 ILE A N 1
ATOM 636 C CA . ILE A 1 82 ? 17.764 -0.223 -23.467 1.00 67.75 82 ILE A CA 1
ATOM 637 C C . ILE A 1 82 ? 18.201 0.428 -24.787 1.00 67.75 82 ILE A C 1
ATOM 639 O O . ILE A 1 82 ? 19.273 0.100 -25.280 1.00 67.75 82 ILE A O 1
ATOM 643 N N . SER A 1 83 ? 17.441 1.393 -25.318 1.00 68.31 83 SER A N 1
ATOM 644 C CA . SER A 1 83 ? 17.809 2.109 -26.554 1.00 68.31 83 SER A CA 1
ATOM 645 C C . SER A 1 83 ? 19.060 2.984 -26.436 1.00 68.31 83 SER A C 1
ATOM 647 O O . SER A 1 83 ? 19.608 3.403 -27.446 1.00 68.31 83 SER A O 1
ATOM 649 N N . MET A 1 84 ? 19.478 3.307 -25.210 1.00 60.78 84 MET A N 1
ATOM 650 C CA . MET A 1 84 ? 20.678 4.101 -24.948 1.00 60.78 84 MET A CA 1
ATOM 651 C C . MET A 1 84 ? 21.920 3.230 -24.714 1.00 60.78 84 MET A C 1
ATOM 653 O O . MET A 1 84 ? 23.038 3.732 -24.792 1.00 60.78 84 MET A O 1
ATOM 657 N N . ILE A 1 85 ? 21.719 1.954 -24.368 1.00 61.62 85 ILE A N 1
ATOM 658 C CA . ILE A 1 85 ? 22.782 0.974 -24.098 1.00 61.62 85 ILE A CA 1
ATOM 659 C C . ILE A 1 85 ? 23.120 0.153 -25.354 1.00 61.62 85 ILE A C 1
ATOM 661 O O . ILE A 1 85 ? 24.270 -0.262 -25.499 1.00 61.62 85 ILE A O 1
ATOM 665 N N . VAL A 1 86 ? 22.134 -0.098 -26.224 1.00 50.12 86 VAL A N 1
ATOM 666 C CA . VAL A 1 86 ? 22.285 -0.768 -27.533 1.00 50.12 86 VAL A CA 1
ATOM 667 C C . VAL A 1 86 ? 22.635 0.251 -28.607 1.00 50.12 86 VAL A C 1
ATOM 669 O O . VAL A 1 86 ? 23.575 -0.032 -29.381 1.00 50.12 86 VAL A O 1
#

Sequence (86 aa):
MNKAPKWVIVFIVIGLMMPIFSIESIIPWILFILLSLKCINISKSSENTKTKVIKCSIYTLASVLLTVGFNVLLTLGMPFIISMIV

Mean predicted aligned error: 7.0 Å

Secondary structure (DSSP, 8-state):
-----HHHHHHHHHHHHHHHHTTT-HHHHHHHHHHHHHHHHHHHSSS-HHHHHHHHHHHHHHHHHHHHHHHHHHHHHHHHHHHHH-

Organism: NCBI:txid1529

pLDDT: mean 81.09, std 10.44, range [39.78, 91.81]

Foldseek 3Di:
DPPQPPLLVVLLVLLVVLCVVVVVDCLSVVLSVVLSVVLSVLSPDPDDPVVSNVVSVVSSVVSVVVSVVVVVCCVVVVVVVVVVVD

Radius of gyration: 16.21 Å; Cα contacts (8 Å, |Δi|>4): 53; chains: 1; bounding box: 38×18×50 Å